Protein AF-A0A840GTK7-F1 (afdb_monomer_lite)

Sequence (77 aa):
MIVAWHRGVRSQVVDLCRKYGVSDASIYKWKAKFGGMDVSEAKRLRTLEDENTKLKRLLADAMQDNAALKDLLGKKW

Foldseek 3Di:
DVVVVVVVVVVVLVVVCVVVVHDSVRVVVCCVVDVVPDPVRVVVVVVVVVVVVVVVVVVVVVVVVVVVVVVVVVPPD

Secondary structure (DSSP, 8-state):
-HHHHHHHHHHHHHHHHHHHT--HHHHHHHHHHHTTS-HHHHHHHHHHHHHHHHHHHHHHHHHHHHHHHHHHHHT--

Structure (mmCIF, N/CA/C/O backbone):
data_AF-A0A840GTK7-F1
#
_entry.id   AF-A0A840GTK7-F1
#
loop_
_atom_site.group_PDB
_atom_site.id
_atom_site.type_symbol
_atom_site.label_atom_id
_atom_site.label_alt_id
_atom_site.label_comp_id
_atom_site.label_asym_id
_atom_site.label_entity_id
_atom_site.label_seq_id
_atom_site.pdbx_PDB_ins_code
_atom_site.Cartn_x
_atom_site.Cartn_y
_atom_site.Cartn_z
_atom_site.occupancy
_atom_site.B_iso_or_equiv
_atom_site.auth_seq_id
_atom_site.auth_comp_id
_atom_site.auth_asym_id
_atom_site.auth_atom_id
_atom_site.pdbx_PDB_model_num
ATOM 1 N N . MET A 1 1 ? 25.459 8.842 -33.947 1.00 56.81 1 MET A N 1
ATOM 2 C CA . MET A 1 1 ? 25.000 7.555 -33.366 1.00 56.81 1 MET A CA 1
ATOM 3 C C . MET A 1 1 ? 24.186 7.715 -32.074 1.00 56.81 1 MET A C 1
ATOM 5 O O . MET A 1 1 ? 23.177 7.040 -31.943 1.00 56.81 1 MET A O 1
ATOM 9 N N . ILE A 1 2 ? 24.518 8.646 -31.170 1.00 56.56 2 ILE A N 1
ATOM 10 C CA . ILE A 1 2 ? 23.825 8.822 -29.869 1.00 56.56 2 ILE A CA 1
ATOM 11 C C . ILE A 1 2 ? 22.322 9.185 -29.995 1.00 56.56 2 ILE A C 1
ATOM 13 O O . ILE A 1 2 ? 21.490 8.691 -29.238 1.00 56.56 2 ILE A O 1
ATOM 17 N N . VAL A 1 3 ? 21.938 9.981 -30.998 1.00 57.41 3 VAL A N 1
ATOM 18 C CA . VAL A 1 3 ? 20.552 10.477 -31.165 1.00 57.41 3 VAL A CA 1
ATOM 19 C C . VAL A 1 3 ? 19.553 9.396 -31.611 1.00 57.41 3 VAL A C 1
ATOM 21 O O . VAL A 1 3 ? 18.369 9.468 -31.283 1.00 57.41 3 VAL A O 1
ATOM 24 N N . ALA A 1 4 ? 20.017 8.379 -32.343 1.00 60.69 4 ALA A N 1
ATOM 25 C CA . ALA A 1 4 ? 19.176 7.275 -32.814 1.00 60.69 4 ALA A CA 1
ATOM 26 C C . ALA A 1 4 ? 18.780 6.331 -31.665 1.00 60.69 4 ALA A C 1
ATOM 28 O O . ALA A 1 4 ? 17.647 5.859 -31.609 1.00 60.69 4 ALA A O 1
ATOM 29 N N . TRP A 1 5 ? 19.680 6.142 -30.696 1.00 53.16 5 TRP A N 1
ATOM 30 C CA . TRP A 1 5 ? 19.442 5.311 -29.516 1.00 53.16 5 TRP A CA 1
ATOM 31 C C . TRP A 1 5 ? 18.362 5.907 -28.597 1.00 53.16 5 TRP A C 1
ATOM 33 O O . TRP A 1 5 ? 17.454 5.206 -28.156 1.00 53.16 5 TRP A O 1
ATOM 43 N N . HIS A 1 6 ? 18.375 7.231 -28.389 1.00 57.88 6 HIS A N 1
ATOM 44 C CA . HIS A 1 6 ? 17.331 7.920 -27.613 1.00 57.88 6 HIS A CA 1
ATOM 45 C C . HIS A 1 6 ? 15.951 7.904 -28.284 1.00 57.88 6 HIS A C 1
ATOM 47 O O . HIS A 1 6 ? 14.933 7.867 -27.591 1.00 57.88 6 HIS A O 1
ATOM 53 N N . ARG A 1 7 ? 15.889 7.914 -29.622 1.00 60.94 7 ARG A N 1
ATOM 54 C CA . ARG A 1 7 ? 14.617 7.788 -30.352 1.00 60.94 7 ARG A CA 1
ATOM 55 C C . ARG A 1 7 ? 14.025 6.382 -30.236 1.00 60.94 7 ARG A C 1
ATOM 57 O O . ARG A 1 7 ? 12.820 6.276 -30.038 1.00 60.94 7 ARG A O 1
ATOM 64 N N . GLY A 1 8 ? 14.859 5.339 -30.282 1.00 67.88 8 GLY A N 1
ATOM 65 C CA . GLY A 1 8 ? 14.413 3.944 -30.177 1.00 67.88 8 GLY A CA 1
ATOM 66 C C . GLY A 1 8 ? 13.761 3.599 -28.833 1.00 67.88 8 GLY A C 1
ATOM 67 O O . GLY A 1 8 ? 12.719 2.954 -28.798 1.00 67.88 8 GLY A O 1
ATOM 68 N N . VAL A 1 9 ? 14.306 4.095 -27.718 1.00 69.06 9 VAL A N 1
ATOM 69 C CA . VAL A 1 9 ? 13.701 3.868 -26.390 1.00 69.06 9 VAL A CA 1
ATOM 70 C C . VAL A 1 9 ? 12.362 4.600 -26.256 1.00 69.06 9 VAL A C 1
ATOM 72 O O . VAL A 1 9 ? 11.420 4.084 -25.657 1.00 69.06 9 VAL A O 1
ATOM 75 N N . ARG A 1 10 ? 12.248 5.802 -26.834 1.00 69.06 10 ARG A N 1
ATOM 76 C CA . ARG A 1 10 ? 11.014 6.591 -26.763 1.00 69.06 10 ARG A CA 1
ATOM 77 C C . ARG A 1 10 ? 9.889 5.971 -27.599 1.00 69.06 10 ARG A C 1
ATOM 79 O O . ARG A 1 10 ? 8.756 5.953 -27.134 1.00 69.06 10 ARG A O 1
ATOM 86 N N . SER A 1 11 ? 10.185 5.422 -28.781 1.00 74.31 11 SER A N 1
ATOM 87 C CA . SER A 1 11 ? 9.172 4.729 -29.594 1.00 74.31 11 SER A CA 1
ATOM 88 C C . SER A 1 11 ? 8.625 3.487 -28.888 1.00 74.31 11 SER A C 1
ATOM 90 O O . SER A 1 11 ? 7.418 3.283 -28.874 1.00 74.31 11 SER A O 1
ATOM 92 N N . GLN A 1 12 ? 9.481 2.727 -28.197 1.00 80.88 12 GLN A N 1
ATOM 93 C CA . GLN A 1 12 ? 9.047 1.565 -27.414 1.00 80.88 12 GLN A CA 1
ATOM 94 C C . GLN A 1 12 ? 8.083 1.939 -26.280 1.00 80.88 12 GLN A C 1
ATOM 96 O O . GLN A 1 12 ? 7.115 1.222 -26.042 1.00 80.88 12 GLN A O 1
ATOM 101 N N . VAL A 1 13 ? 8.317 3.061 -25.588 1.00 83.50 13 VAL A N 1
ATOM 102 C CA . VAL A 1 13 ? 7.403 3.548 -24.539 1.00 83.50 13 VAL A CA 1
ATOM 103 C C . VAL A 1 13 ? 6.044 3.914 -25.135 1.00 83.50 13 VAL A C 1
ATOM 105 O O . VAL A 1 13 ? 5.029 3.469 -24.612 1.00 83.50 13 VAL A O 1
ATOM 108 N N . VAL A 1 14 ? 6.019 4.628 -26.264 1.00 86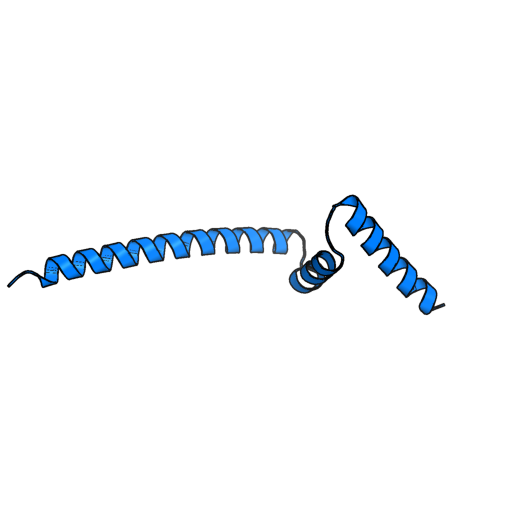.56 14 VAL A N 1
ATOM 109 C CA . VAL A 1 14 ? 4.773 5.007 -26.956 1.00 86.56 14 VAL A CA 1
ATOM 110 C C . VAL A 1 14 ? 3.980 3.776 -27.406 1.00 86.56 14 VAL A C 1
ATOM 112 O O . VAL A 1 14 ? 2.757 3.736 -27.261 1.00 86.56 14 VAL A O 1
ATOM 115 N N . ASP A 1 15 ? 4.660 2.749 -27.913 1.00 88.50 15 ASP A N 1
ATOM 116 C CA . ASP A 1 15 ? 4.015 1.506 -28.339 1.00 88.50 15 ASP A CA 1
ATOM 117 C C . ASP A 1 15 ? 3.444 0.723 -27.149 1.00 88.50 15 ASP A C 1
ATOM 119 O O . ASP A 1 15 ? 2.326 0.207 -27.223 1.00 88.50 15 ASP A O 1
ATOM 123 N N . LEU A 1 16 ? 4.157 0.686 -26.017 1.00 86.81 16 LEU A N 1
ATOM 124 C CA . LEU A 1 16 ? 3.653 0.108 -24.767 1.00 86.81 16 LEU A CA 1
ATOM 125 C C . LEU A 1 16 ? 2.438 0.880 -24.243 1.00 86.81 16 LEU A C 1
ATOM 127 O O . LEU A 1 16 ? 1.438 0.273 -23.860 1.00 86.81 16 LEU A O 1
ATOM 131 N N . CYS A 1 17 ? 2.493 2.207 -24.276 1.00 89.69 17 CYS A N 1
ATOM 132 C CA . CYS A 1 17 ? 1.396 3.074 -23.873 1.00 89.69 17 CYS A CA 1
ATOM 133 C C . CYS A 1 17 ? 0.127 2.821 -24.689 1.00 89.69 17 CYS A C 1
ATOM 135 O O . CYS A 1 17 ? -0.944 2.617 -24.116 1.00 89.69 17 CYS A O 1
ATOM 137 N N . ARG A 1 18 ? 0.253 2.722 -26.018 1.00 90.06 18 ARG A N 1
ATOM 138 C CA . ARG A 1 18 ? -0.859 2.375 -26.919 1.00 90.06 18 ARG A CA 1
ATOM 139 C C . ARG A 1 18 ? -1.393 0.968 -26.673 1.00 90.06 18 ARG A C 1
ATOM 141 O O . ARG A 1 18 ? -2.603 0.777 -26.639 1.00 90.06 18 ARG A O 1
ATOM 148 N N . LYS A 1 19 ? -0.502 -0.009 -26.489 1.00 91.75 19 LYS A N 1
ATOM 149 C CA . LYS A 1 19 ? -0.872 -1.418 -26.305 1.00 91.75 19 LYS A CA 1
ATOM 150 C C . LYS A 1 19 ? -1.624 -1.668 -24.999 1.00 91.75 19 LYS A C 1
ATOM 152 O O . LYS A 1 19 ? -2.559 -2.460 -24.982 1.00 91.75 19 LYS A O 1
ATOM 157 N N . TYR A 1 20 ? -1.197 -1.029 -23.913 1.00 90.25 20 TYR A N 1
ATOM 158 C CA . TYR A 1 20 ? -1.736 -1.275 -22.573 1.00 90.25 20 TYR A CA 1
ATOM 159 C C . TYR A 1 20 ? -2.693 -0.178 -22.087 1.00 90.25 20 TYR A C 1
ATOM 161 O O . TYR A 1 20 ? -3.174 -0.256 -20.960 1.00 90.25 20 TYR A O 1
ATOM 169 N N . GLY A 1 21 ? -2.978 0.836 -22.913 1.00 91.44 21 GLY A N 1
ATOM 170 C CA . GLY A 1 21 ? -3.878 1.939 -22.560 1.00 91.44 21 GLY A CA 1
ATOM 171 C C . GLY A 1 21 ? -3.359 2.801 -21.405 1.00 91.44 21 GLY A C 1
ATOM 172 O O . GLY A 1 21 ? -4.146 3.354 -20.641 1.00 91.44 21 GLY A O 1
ATOM 173 N N . VAL A 1 22 ? -2.037 2.892 -21.245 1.00 91.62 22 VAL A N 1
ATOM 174 C CA . VAL A 1 22 ? -1.382 3.648 -20.167 1.00 91.62 22 VAL A CA 1
ATOM 175 C C . VAL A 1 22 ? -0.678 4.872 -20.731 1.00 91.62 22 VAL A C 1
ATOM 177 O O . VAL A 1 22 ? -0.165 4.838 -21.842 1.00 91.62 22 VAL A O 1
ATOM 180 N N . SER A 1 23 ? -0.619 5.963 -19.972 1.00 89.75 23 SER A N 1
ATOM 181 C CA . SER A 1 23 ? 0.104 7.164 -20.408 1.00 89.75 23 SER A CA 1
ATOM 182 C C . SER A 1 23 ? 1.621 7.010 -20.247 1.00 89.75 23 SER A C 1
ATOM 184 O O . SER A 1 23 ? 2.079 6.325 -19.326 1.00 89.75 23 SER A O 1
ATOM 186 N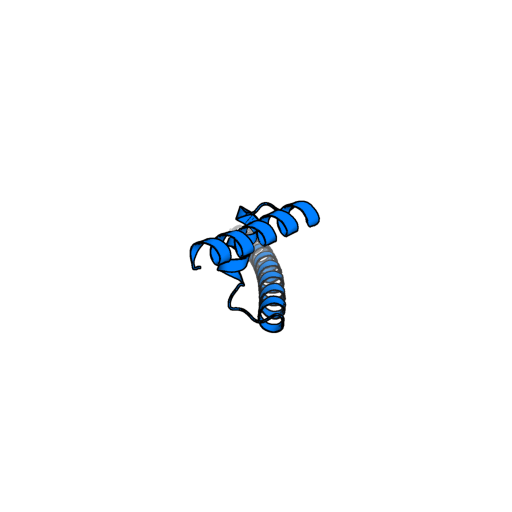 N . ASP A 1 24 ? 2.407 7.708 -21.072 1.00 87.19 24 ASP A N 1
ATOM 187 C CA . ASP A 1 24 ? 3.871 7.775 -20.934 1.00 87.19 24 ASP A CA 1
ATOM 188 C C . ASP A 1 24 ? 4.266 8.217 -19.515 1.00 87.19 24 ASP A C 1
ATOM 190 O O . ASP A 1 24 ? 5.164 7.646 -18.892 1.00 87.19 24 ASP A O 1
ATOM 194 N N . ALA A 1 25 ? 3.534 9.188 -18.956 1.00 89.88 25 ALA A N 1
ATOM 195 C CA . ALA A 1 25 ? 3.738 9.684 -17.597 1.00 89.88 25 ALA A CA 1
ATOM 196 C C . ALA A 1 25 ? 3.564 8.582 -16.537 1.00 89.88 25 ALA A C 1
ATOM 198 O O . ALA A 1 25 ? 4.336 8.521 -15.578 1.00 89.88 25 ALA A O 1
ATOM 199 N N . SER A 1 26 ? 2.595 7.679 -16.719 1.00 89.69 26 SER A N 1
ATOM 200 C CA . SER A 1 26 ? 2.384 6.525 -15.836 1.00 89.69 26 SER A CA 1
ATOM 201 C C . SER A 1 26 ? 3.575 5.565 -15.880 1.00 89.69 26 SER A C 1
ATOM 203 O O . SER A 1 26 ? 4.043 5.136 -14.825 1.00 89.69 26 SER A O 1
ATOM 205 N N . ILE A 1 27 ? 4.115 5.286 -17.073 1.00 87.12 27 ILE A N 1
ATOM 206 C CA . ILE A 1 27 ? 5.291 4.418 -17.236 1.00 87.12 27 ILE A CA 1
ATOM 207 C C . ILE A 1 27 ? 6.517 5.031 -16.556 1.00 87.12 27 ILE A C 1
ATOM 209 O O . ILE A 1 27 ? 7.206 4.343 -15.801 1.00 87.12 27 ILE A O 1
ATOM 213 N N . TYR A 1 28 ? 6.781 6.325 -16.755 1.00 88.75 28 TYR A N 1
ATOM 214 C CA . TYR A 1 28 ? 7.906 6.988 -16.088 1.00 88.75 28 TYR A CA 1
ATOM 215 C C . TYR A 1 28 ? 7.733 7.050 -14.568 1.00 88.75 28 TYR A C 1
ATOM 217 O O . TYR A 1 28 ? 8.704 6.838 -13.842 1.00 88.75 28 TYR A O 1
ATOM 225 N N . LYS A 1 29 ? 6.509 7.256 -14.068 1.00 90.56 29 LYS A N 1
ATOM 226 C CA . LYS A 1 29 ? 6.214 7.219 -12.628 1.00 90.56 29 LYS A CA 1
ATOM 227 C C . LYS A 1 29 ? 6.497 5.842 -12.027 1.00 90.56 29 LYS A C 1
ATOM 229 O O . LYS A 1 29 ? 7.109 5.754 -10.965 1.00 90.56 29 LYS A O 1
ATOM 234 N N . TRP A 1 30 ? 6.097 4.766 -12.702 1.00 88.38 30 TRP A N 1
ATOM 235 C CA . TRP A 1 30 ? 6.411 3.406 -12.261 1.00 88.38 30 TRP A CA 1
ATOM 236 C C . TRP A 1 30 ? 7.895 3.095 -12.367 1.00 88.38 30 TRP A C 1
ATOM 238 O O . TRP A 1 30 ? 8.446 2.512 -11.443 1.00 88.38 30 TRP A O 1
ATOM 248 N N . LYS A 1 31 ? 8.573 3.542 -13.427 1.00 87.06 31 LYS A N 1
ATOM 249 C CA . LYS A 1 31 ? 10.026 3.395 -13.550 1.00 87.06 31 LYS A CA 1
ATOM 250 C C . LYS A 1 31 ? 10.768 4.129 -12.430 1.00 87.06 31 LYS A C 1
ATOM 252 O O . LYS A 1 31 ? 11.730 3.593 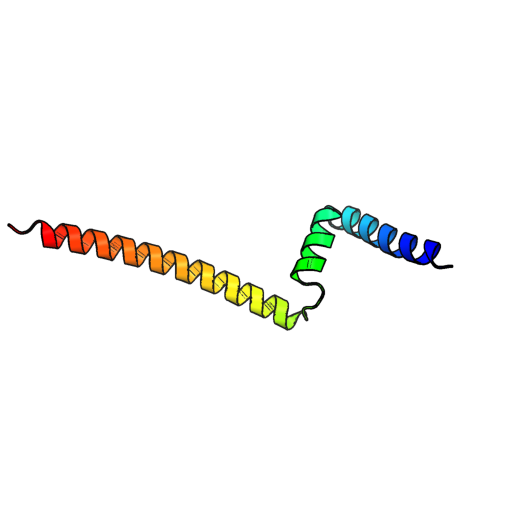-11.900 1.00 87.06 31 LYS A O 1
ATOM 257 N N . ALA A 1 32 ? 10.316 5.316 -12.031 1.00 88.38 32 ALA A N 1
ATOM 258 C CA . ALA A 1 32 ? 10.897 6.038 -10.902 1.00 88.38 32 ALA A CA 1
ATOM 259 C C . ALA A 1 32 ? 10.633 5.335 -9.558 1.00 88.38 32 ALA A C 1
ATOM 261 O O . ALA A 1 32 ? 11.523 5.293 -8.716 1.00 88.38 32 ALA A O 1
ATOM 262 N N . LYS A 1 33 ? 9.433 4.763 -9.358 1.00 86.56 33 LYS A N 1
ATOM 263 C CA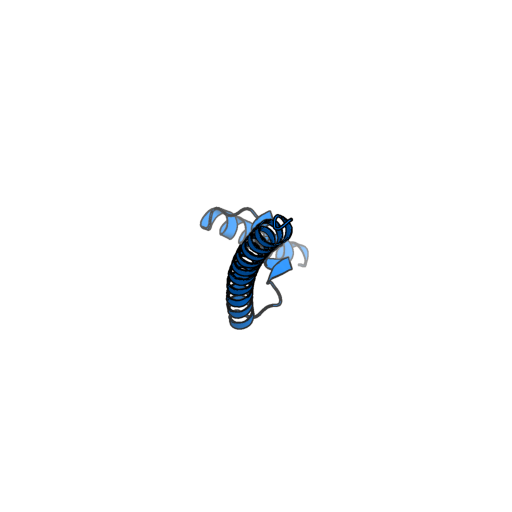 . LYS A 1 33 ? 9.061 4.080 -8.102 1.00 86.56 33 LYS A CA 1
ATOM 264 C C . LYS A 1 33 ? 9.651 2.666 -7.979 1.00 86.56 33 LYS A C 1
ATOM 266 O O . LYS A 1 33 ? 9.987 2.251 -6.878 1.00 86.56 33 LYS A O 1
ATOM 271 N N . PHE A 1 34 ? 9.757 1.928 -9.083 1.00 86.44 34 PHE A N 1
ATOM 272 C CA . PHE A 1 34 ? 10.046 0.487 -9.090 1.00 86.44 34 PHE A CA 1
ATOM 273 C C . PHE A 1 34 ? 11.212 0.084 -10.004 1.00 86.44 34 PHE A C 1
ATOM 275 O O . PHE A 1 34 ? 11.588 -1.079 -10.026 1.00 86.44 34 PHE A O 1
ATOM 282 N N . GLY A 1 35 ? 11.791 0.995 -10.791 1.00 86.12 35 GLY A N 1
ATOM 283 C CA . GLY A 1 35 ? 12.725 0.637 -11.869 1.00 86.12 35 GLY A CA 1
ATOM 284 C C . GLY A 1 35 ? 14.080 0.076 -11.428 1.00 86.12 35 GLY A C 1
ATOM 285 O O . GLY A 1 35 ? 14.797 -0.448 -12.273 1.00 86.12 35 GLY A O 1
ATOM 286 N N . GLY A 1 36 ? 14.430 0.188 -10.145 1.00 88.06 36 GLY A N 1
ATOM 287 C CA . GLY A 1 36 ? 15.611 -0.448 -9.547 1.00 88.06 36 GLY A CA 1
ATOM 288 C C . GLY A 1 36 ? 15.285 -1.659 -8.671 1.00 88.06 36 GLY A C 1
ATOM 289 O O . GLY A 1 36 ? 16.178 -2.162 -8.005 1.00 88.06 36 GLY A O 1
ATOM 290 N N . MET A 1 37 ? 14.019 -2.075 -8.635 1.00 91.69 37 MET A N 1
ATOM 291 C CA . MET A 1 37 ? 13.508 -3.119 -7.753 1.00 91.69 37 MET A CA 1
ATOM 292 C C . MET A 1 37 ? 13.357 -4.423 -8.531 1.00 91.69 37 MET A C 1
ATOM 294 O O . MET A 1 37 ? 12.875 -4.417 -9.670 1.00 91.69 37 MET A O 1
ATOM 298 N N . ASP A 1 38 ? 13.731 -5.543 -7.925 1.00 92.56 38 ASP A N 1
ATOM 299 C CA . ASP A 1 38 ? 13.425 -6.847 -8.495 1.00 92.56 38 ASP A CA 1
ATOM 300 C C . ASP A 1 38 ? 11.921 -7.183 -8.351 1.00 92.56 38 ASP A C 1
ATOM 302 O O . ASP A 1 38 ? 11.162 -6.569 -7.594 1.00 92.56 38 ASP A O 1
ATOM 306 N N . VAL A 1 39 ? 11.444 -8.168 -9.115 1.00 89.19 39 VAL A N 1
ATOM 307 C CA . VAL A 1 39 ? 10.016 -8.540 -9.123 1.00 89.19 39 VAL A CA 1
ATOM 308 C C . VAL A 1 39 ? 9.553 -9.091 -7.765 1.00 89.19 39 VAL A C 1
ATOM 310 O O . VAL A 1 39 ? 8.400 -8.891 -7.371 1.00 89.19 39 VAL A O 1
ATOM 313 N N . SER A 1 40 ? 10.429 -9.789 -7.044 1.00 92.81 40 SER A N 1
ATOM 314 C CA . SER A 1 40 ? 10.144 -10.355 -5.725 1.00 92.81 40 SER A CA 1
ATOM 315 C C . SER A 1 40 ? 10.053 -9.269 -4.647 1.00 92.81 40 SER A C 1
ATOM 317 O O . SER A 1 40 ? 9.130 -9.296 -3.831 1.00 92.81 40 SER A O 1
ATOM 319 N N . GLU A 1 41 ? 10.918 -8.258 -4.710 1.00 93.12 41 GLU A N 1
ATOM 320 C CA . GLU A 1 41 ? 10.893 -7.052 -3.890 1.00 93.12 41 GLU A CA 1
ATOM 321 C C . GLU A 1 41 ? 9.618 -6.248 -4.157 1.00 93.12 41 GLU A C 1
ATOM 323 O O . GLU A 1 41 ? 8.921 -5.876 -3.212 1.00 93.12 41 GLU A O 1
ATOM 328 N N . ALA A 1 42 ? 9.237 -6.069 -5.427 1.00 92.31 42 ALA A N 1
ATOM 329 C CA . ALA A 1 42 ? 7.997 -5.385 -5.797 1.00 92.31 42 ALA A CA 1
ATOM 330 C C . ALA A 1 42 ? 6.753 -6.122 -5.280 1.00 92.31 42 ALA A C 1
ATOM 332 O O . ALA A 1 42 ? 5.811 -5.500 -4.779 1.00 92.31 42 ALA A O 1
ATOM 333 N N . LYS A 1 43 ? 6.751 -7.460 -5.345 1.00 93.81 43 LYS A N 1
ATOM 334 C CA . LYS A 1 43 ? 5.668 -8.287 -4.798 1.00 93.81 43 LYS A CA 1
ATOM 335 C C . LYS A 1 43 ? 5.593 -8.172 -3.276 1.00 93.81 43 LYS A C 1
ATOM 337 O O . LYS A 1 43 ? 4.503 -7.992 -2.739 1.00 93.81 43 LYS A O 1
ATOM 342 N N . ARG A 1 44 ? 6.737 -8.233 -2.589 1.00 95.94 44 ARG A N 1
ATOM 343 C CA . ARG A 1 44 ? 6.817 -8.072 -1.132 1.00 95.94 44 ARG A CA 1
ATOM 344 C C . ARG A 1 44 ? 6.349 -6.687 -0.694 1.00 95.94 44 ARG A C 1
ATOM 346 O O . ARG A 1 44 ? 5.597 -6.589 0.271 1.00 95.94 44 ARG A O 1
ATOM 353 N N . LEU A 1 45 ? 6.751 -5.636 -1.410 1.00 95.00 45 LEU A N 1
ATOM 354 C CA . LEU A 1 45 ? 6.318 -4.268 -1.136 1.00 95.00 45 LEU A CA 1
ATOM 355 C C . LEU A 1 45 ? 4.795 -4.146 -1.211 1.00 95.00 45 LEU A C 1
ATOM 357 O O . LEU A 1 45 ? 4.194 -3.587 -0.301 1.00 95.00 45 LEU A O 1
ATOM 361 N N . ARG A 1 46 ? 4.166 -4.720 -2.243 1.00 94.25 46 ARG A N 1
ATOM 362 C CA . ARG A 1 46 ? 2.704 -4.720 -2.370 1.00 94.25 46 ARG A CA 1
ATOM 363 C C . ARG A 1 46 ? 2.021 -5.417 -1.191 1.00 94.25 46 ARG A C 1
ATOM 365 O O . ARG A 1 46 ? 1.092 -4.855 -0.625 1.00 94.25 46 ARG A O 1
ATOM 372 N N . THR A 1 47 ? 2.501 -6.596 -0.791 1.00 97.31 47 THR A N 1
ATOM 373 C CA . THR A 1 47 ? 1.961 -7.306 0.382 1.00 97.31 47 THR A CA 1
ATOM 374 C C . THR A 1 47 ? 2.046 -6.445 1.643 1.00 97.31 47 THR A C 1
ATOM 376 O O . THR A 1 47 ? 1.072 -6.341 2.383 1.00 97.31 47 THR A O 1
ATOM 379 N N . LEU A 1 48 ? 3.180 -5.776 1.864 1.00 98.06 48 LEU A N 1
ATOM 380 C CA . LEU A 1 48 ? 3.360 -4.886 3.011 1.00 98.06 48 LEU A CA 1
ATOM 381 C C . LEU A 1 48 ? 2.466 -3.638 2.934 1.00 98.06 48 LEU A C 1
ATOM 383 O O . LEU A 1 48 ? 1.944 -3.207 3.960 1.00 98.06 48 LEU A O 1
ATOM 387 N N . GLU A 1 49 ? 2.270 -3.053 1.748 1.00 96.94 49 GLU A N 1
ATOM 388 C CA . GLU A 1 49 ? 1.338 -1.933 1.539 1.00 96.94 49 GLU A CA 1
ATOM 389 C C . GLU A 1 49 ? -0.116 -2.354 1.867 1.00 96.94 49 GLU A C 1
ATOM 391 O O . GLU A 1 49 ? -0.834 -1.615 2.555 1.00 96.94 49 GLU A O 1
ATOM 396 N N . ASP A 1 50 ? -0.532 -3.558 1.457 1.00 98.19 50 ASP A N 1
ATOM 397 C CA . ASP A 1 50 ? -1.863 -4.119 1.735 1.00 98.19 50 ASP A CA 1
ATOM 398 C C . ASP A 1 50 ? -2.063 -4.402 3.237 1.00 98.19 50 ASP A C 1
ATOM 400 O O . ASP A 1 50 ? -3.074 -4.005 3.830 1.00 98.19 50 ASP A O 1
ATOM 404 N N . GLU A 1 51 ? -1.077 -5.026 3.889 1.00 98.38 51 GLU A N 1
ATOM 405 C CA . GLU A 1 51 ? -1.094 -5.284 5.334 1.00 98.38 51 GLU A CA 1
ATOM 406 C C . GLU A 1 51 ? -1.124 -3.986 6.143 1.00 98.38 51 GLU A C 1
ATOM 408 O O . GLU A 1 51 ? -1.938 -3.843 7.055 1.00 98.38 51 GLU A O 1
ATOM 413 N N . ASN A 1 52 ? -0.301 -3.000 5.781 1.00 98.50 52 ASN A N 1
ATOM 414 C CA . ASN A 1 52 ? -0.278 -1.693 6.437 1.00 98.50 52 ASN A CA 1
ATOM 415 C C . ASN A 1 52 ? -1.639 -0.988 6.319 1.00 98.50 52 ASN A C 1
ATOM 417 O O . ASN A 1 52 ? -2.146 -0.434 7.295 1.00 98.50 52 ASN A O 1
ATOM 421 N N . THR A 1 53 ? -2.277 -1.073 5.150 1.00 98.56 53 THR A N 1
ATOM 422 C CA . THR A 1 53 ? -3.624 -0.526 4.936 1.00 98.56 53 THR A CA 1
ATOM 423 C C . THR A 1 53 ? -4.653 -1.192 5.846 1.00 98.56 53 THR A C 1
ATOM 425 O O . THR A 1 53 ? -5.458 -0.503 6.476 1.00 98.56 53 THR A O 1
ATOM 428 N N . LYS A 1 54 ? -4.613 -2.524 5.961 1.00 98.56 54 LYS A N 1
ATOM 429 C CA . LYS A 1 54 ? -5.489 -3.272 6.870 1.00 98.56 54 LYS A CA 1
ATOM 430 C C . LYS A 1 54 ? -5.246 -2.884 8.330 1.00 98.56 54 LYS A C 1
ATOM 432 O O . LYS A 1 54 ? -6.203 -2.612 9.049 1.00 98.56 54 LYS A O 1
ATOM 437 N N . LEU A 1 55 ? -3.987 -2.826 8.756 1.00 98.62 55 LEU A N 1
ATOM 438 C CA . LEU A 1 55 ? -3.616 -2.487 10.130 1.00 98.62 55 LEU A CA 1
ATOM 439 C C . LEU A 1 55 ? -4.047 -1.069 10.508 1.00 98.62 55 LEU A C 1
ATOM 441 O O . LEU A 1 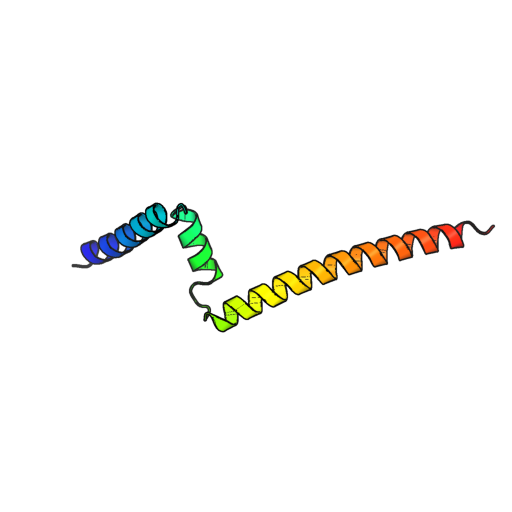55 ? -4.5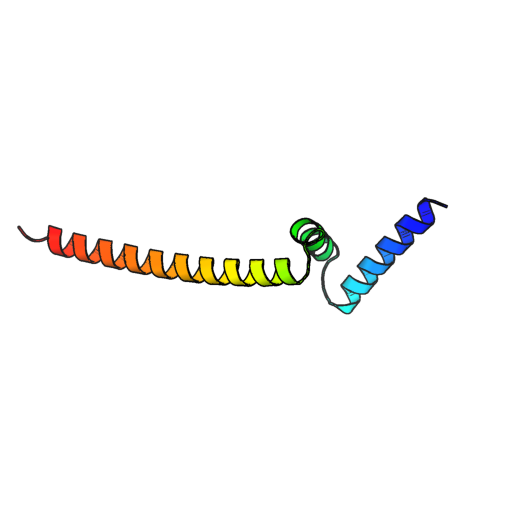83 -0.873 11.593 1.00 98.62 55 LEU A O 1
ATOM 445 N N . LYS A 1 56 ? -3.888 -0.092 9.609 1.00 98.56 56 LYS A N 1
ATOM 446 C CA . LYS A 1 56 ? -4.355 1.284 9.838 1.00 98.56 56 LYS A CA 1
ATOM 447 C C . LYS A 1 56 ? -5.865 1.369 10.038 1.00 98.56 56 LYS A C 1
ATOM 449 O O . LYS A 1 56 ? -6.304 2.134 10.889 1.00 98.56 56 LYS A O 1
ATOM 454 N N . ARG A 1 57 ? -6.649 0.587 9.285 1.00 98.56 57 ARG A N 1
ATOM 455 C CA . ARG A 1 57 ? -8.109 0.513 9.465 1.00 98.56 57 ARG A CA 1
ATOM 456 C C . ARG A 1 57 ? -8.468 -0.073 10.827 1.00 98.56 57 ARG A C 1
ATOM 458 O O . ARG A 1 57 ? -9.157 0.582 11.590 1.00 98.56 57 ARG A O 1
ATOM 465 N N . LEU A 1 58 ? -7.904 -1.235 11.164 1.00 98.50 58 LEU A N 1
ATOM 466 C CA . LEU A 1 58 ? -8.147 -1.880 12.459 1.00 98.50 58 LEU A CA 1
ATOM 467 C C . LEU A 1 58 ? -7.739 -0.992 13.640 1.00 98.50 58 LEU A C 1
ATOM 469 O O . LEU A 1 58 ? -8.420 -0.969 14.659 1.00 98.50 58 LEU A O 1
ATOM 473 N N . LEU A 1 59 ? -6.636 -0.253 13.503 1.00 98.38 59 LEU A N 1
ATOM 474 C CA . LEU A 1 59 ? -6.203 0.699 14.518 1.00 98.38 59 LEU A CA 1
ATOM 475 C C . LEU A 1 59 ? -7.197 1.855 14.665 1.00 98.38 59 LEU A C 1
ATOM 477 O O . LEU A 1 59 ? -7.516 2.222 15.790 1.00 98.38 59 LEU A O 1
ATOM 481 N N . ALA A 1 60 ? -7.690 2.414 13.557 1.00 98.38 60 ALA A N 1
ATOM 482 C CA . ALA A 1 60 ? -8.696 3.472 13.596 1.00 98.38 60 ALA A CA 1
ATOM 483 C C . ALA A 1 60 ? -9.992 2.993 14.271 1.00 98.38 60 ALA A C 1
ATOM 485 O O . ALA A 1 60 ? -10.493 3.681 15.159 1.00 98.38 60 ALA A O 1
ATOM 486 N N . ASP A 1 61 ? -10.468 1.795 13.922 1.00 97.94 61 ASP A N 1
ATOM 487 C CA . ASP A 1 61 ? -11.656 1.184 14.530 1.00 97.94 61 ASP A CA 1
ATOM 488 C C . ASP A 1 61 ? -11.454 0.985 16.043 1.00 97.94 61 ASP A C 1
ATOM 490 O O . ASP A 1 61 ? -12.252 1.450 16.855 1.00 97.94 61 ASP A O 1
ATOM 494 N N . ALA A 1 62 ? -10.320 0.401 16.448 1.00 98.00 62 ALA A N 1
ATOM 495 C CA . ALA A 1 62 ? -9.997 0.187 17.859 1.00 98.00 62 ALA A CA 1
ATOM 496 C C . ALA A 1 62 ? -9.850 1.501 18.646 1.00 98.00 62 ALA A C 1
ATOM 498 O O . ALA A 1 62 ? -10.240 1.579 19.812 1.00 98.00 62 ALA A O 1
ATOM 499 N N . MET A 1 63 ? -9.283 2.543 18.031 1.00 97.88 63 MET A N 1
ATOM 500 C CA . MET A 1 63 ? -9.189 3.872 18.640 1.00 97.88 63 MET A CA 1
ATOM 501 C C . MET A 1 63 ? -10.571 4.503 18.827 1.00 97.88 63 MET A C 1
ATOM 503 O O . MET A 1 63 ? -10.810 5.121 19.867 1.00 97.88 63 MET A O 1
ATOM 507 N N . GLN A 1 64 ? -11.476 4.328 17.862 1.00 97.38 64 GLN A N 1
ATOM 508 C CA . GLN A 1 64 ? -12.854 4.802 17.957 1.00 97.38 64 GLN A CA 1
ATOM 509 C C . GLN A 1 64 ? -13.611 4.094 19.089 1.00 97.38 64 GLN A C 1
ATOM 511 O O . GLN A 1 64 ? -14.222 4.763 19.924 1.00 97.38 64 GLN A O 1
ATOM 516 N N . ASP A 1 65 ? -13.506 2.767 19.180 1.00 96.38 65 ASP A N 1
ATOM 517 C CA . ASP A 1 65 ? -14.124 1.987 20.257 1.00 96.38 65 ASP A CA 1
ATOM 518 C C . ASP A 1 65 ? -13.566 2.384 21.629 1.00 96.38 65 ASP A C 1
ATOM 520 O O . ASP A 1 65 ? -14.310 2.555 22.596 1.00 96.38 65 ASP A O 1
ATOM 524 N N . ASN A 1 66 ? -12.249 2.597 21.722 1.00 96.12 66 ASN A N 1
ATOM 525 C CA . ASN A 1 66 ? -11.609 3.042 22.958 1.00 96.12 66 ASN A CA 1
ATOM 526 C C . ASN A 1 66 ? -12.129 4.413 23.413 1.00 96.12 66 ASN A C 1
ATOM 528 O O . ASN A 1 66 ? -12.374 4.606 24.605 1.00 96.12 66 ASN A O 1
ATOM 532 N N . ALA A 1 67 ? -12.304 5.350 22.477 1.00 94.94 67 ALA A N 1
ATOM 533 C CA . ALA A 1 67 ? -12.866 6.664 22.765 1.00 94.94 67 ALA A CA 1
ATOM 534 C C . ALA A 1 67 ? -14.312 6.548 23.271 1.00 94.94 67 ALA A C 1
ATOM 536 O O . ALA A 1 67 ? -14.623 7.073 24.338 1.00 94.94 67 ALA A O 1
ATOM 537 N N . ALA A 1 68 ? -15.160 5.774 22.586 1.00 94.38 68 ALA A N 1
ATOM 538 C CA . ALA A 1 68 ? -16.544 5.552 23.001 1.00 94.38 68 ALA A CA 1
ATOM 539 C C . ALA A 1 68 ? -16.643 4.926 24.406 1.00 94.38 68 ALA A C 1
ATOM 541 O O . ALA A 1 68 ? -17.450 5.356 25.231 1.00 94.38 68 ALA A O 1
ATOM 542 N N . LEU A 1 69 ? -15.791 3.942 24.713 1.00 93.94 69 LEU A N 1
ATOM 543 C CA . LEU A 1 69 ? -15.742 3.320 26.038 1.00 93.94 69 LEU A CA 1
ATOM 544 C C . LEU A 1 69 ? -15.309 4.309 27.127 1.00 93.94 69 LEU A C 1
ATOM 546 O O . LEU A 1 69 ? -15.898 4.324 28.209 1.00 93.94 69 LEU A O 1
ATOM 550 N N . LYS A 1 70 ? -14.306 5.151 26.855 1.00 93.00 70 LYS A N 1
ATOM 551 C CA . LYS A 1 70 ? -13.868 6.193 27.793 1.00 93.00 70 LYS A CA 1
ATOM 552 C C . LYS A 1 70 ? -14.954 7.235 28.039 1.00 93.00 70 LYS A C 1
ATOM 554 O O . LYS A 1 70 ? -15.174 7.588 29.195 1.00 93.00 70 LYS A O 1
ATOM 559 N N . ASP A 1 71 ? -15.669 7.657 27.001 1.00 92.31 71 ASP A N 1
ATOM 560 C CA . ASP A 1 71 ? -16.779 8.607 27.124 1.00 92.31 71 ASP A CA 1
ATOM 561 C C . ASP A 1 71 ? -17.928 8.043 27.970 1.00 92.31 71 ASP A C 1
ATOM 563 O O . ASP A 1 71 ? -18.515 8.757 28.783 1.00 92.31 71 ASP A O 1
ATOM 567 N N . LEU A 1 72 ? -18.246 6.752 27.823 1.00 90.94 72 LEU A N 1
ATOM 568 C CA . LEU A 1 72 ? -19.256 6.087 28.654 1.00 90.94 72 LEU A CA 1
ATOM 569 C C . LEU A 1 72 ? -18.817 5.974 30.119 1.00 90.94 72 LEU A C 1
ATOM 571 O O . LEU A 1 72 ? -19.626 6.191 31.021 1.00 90.94 72 LEU A O 1
ATOM 575 N N . LEU A 1 73 ? -17.546 5.649 30.371 1.00 86.00 73 LEU A N 1
ATOM 576 C CA . LEU A 1 73 ? -17.004 5.542 31.729 1.00 86.00 73 LEU A CA 1
ATOM 577 C C . LEU A 1 73 ? -16.872 6.907 32.418 1.00 86.00 73 LEU A C 1
ATOM 579 O O . LEU A 1 73 ? -17.098 6.992 33.624 1.00 86.00 73 LEU A O 1
ATOM 583 N N . GLY A 1 74 ? -16.552 7.961 31.664 1.00 78.94 74 GLY A N 1
ATOM 584 C CA . GLY A 1 74 ? -16.445 9.337 32.157 1.00 78.94 74 GLY A CA 1
ATOM 585 C C . GLY A 1 74 ? -17.785 10.011 32.467 1.00 78.94 74 GLY A C 1
ATOM 586 O O . GLY A 1 74 ? -17.792 11.041 33.125 1.00 78.94 74 GLY A O 1
ATOM 587 N N . LYS A 1 75 ? -18.914 9.436 32.026 1.00 69.12 75 LYS A N 1
ATOM 588 C CA . LYS A 1 75 ? -20.278 9.899 32.350 1.00 69.12 75 LYS A CA 1
ATOM 589 C C . LYS A 1 75 ? -20.853 9.299 33.636 1.00 69.12 75 LYS A C 1
ATOM 591 O O . LYS A 1 75 ? -22.007 9.564 33.968 1.00 69.12 75 LYS A O 1
ATOM 596 N N . LYS A 1 76 ? -20.096 8.467 34.360 1.00 55.16 76 LYS A N 1
ATOM 597 C CA . LYS A 1 76 ? -20.419 8.221 35.770 1.00 55.16 76 LYS A CA 1
ATOM 598 C C . LYS A 1 76 ? -20.101 9.514 36.525 1.00 55.16 76 LYS A C 1
ATOM 600 O O . LYS A 1 76 ? -19.010 10.022 36.313 1.00 55.16 76 LYS A O 1
ATOM 605 N N . TRP A 1 77 ? -21.043 9.921 37.385 1.00 56.41 77 TRP A N 1
ATOM 606 C CA . TRP A 1 77 ? -21.104 11.094 38.281 1.00 56.41 77 TRP A CA 1
ATOM 607 C C . TRP A 1 77 ? -21.248 12.475 37.621 1.00 56.41 77 TRP A C 1
ATOM 609 O O . TRP A 1 77 ? -20.282 13.000 37.035 1.00 56.41 77 TRP A O 1
#

pLDDT: mean 86.8, std 12.91, range [53.16, 98.62]

Radius of gyration: 23.86 Å; chains: 1; bounding box: 46×21×72 Å